Protein AF-A0A934KPM1-F1 (afdb_monomer_lite)

Secondary structure (DSSP, 8-state):
-THHHHHHHHHHHHHHHHH-TTPPPP----SSPP-TTTTT-S-----S-----SS---------TTS---------

Radius of gyration: 13.97 Å; chains: 1; bounding box: 34×31×32 Å

Organism: NCBI:txid291193

Sequence (76 aa):
SLPQVSTLLLPVLGEFMRRYPDIELDLDLTDRIVDVVEEGFDAVVRTGQMADSRLSMRKLGIVSSDGRHTAGAFSG

Structure (mmCIF, N/CA/C/O backbone):
data_AF-A0A934KPM1-F1
#
_entry.id   AF-A0A934KPM1-F1
#
loop_
_atom_site.group_PDB
_atom_site.id
_atom_site.type_symbol
_atom_site.label_atom_id
_atom_site.label_alt_id
_atom_site.label_comp_id
_atom_site.label_asym_id
_atom_site.label_entity_id
_atom_site.label_seq_id
_atom_site.pdbx_PDB_ins_code
_atom_site.Cartn_x
_atom_site.Cartn_y
_atom_site.Cartn_z
_atom_site.occupancy
_atom_site.B_iso_or_equiv
_atom_site.auth_seq_id
_atom_site.auth_comp_id
_atom_site.auth_asym_id
_atom_site.auth_atom_id
_atom_site.pdbx_PDB_model_num
ATOM 1 N N . SER A 1 1 ? 7.318 3.512 -13.705 1.00 50.62 1 SER A N 1
ATOM 2 C CA . SER A 1 1 ? 6.262 3.272 -14.709 1.00 50.62 1 SER A CA 1
ATOM 3 C C . SER A 1 1 ? 5.072 2.601 -14.042 1.00 50.62 1 SER A C 1
ATOM 5 O O . SER A 1 1 ? 4.866 1.397 -14.157 1.00 50.62 1 SER A O 1
ATOM 7 N N . LEU A 1 2 ? 4.252 3.422 -13.392 1.00 54.81 2 LEU A N 1
ATOM 8 C CA . LEU A 1 2 ? 2.974 3.072 -12.758 1.00 54.81 2 LEU A CA 1
ATOM 9 C C . LEU A 1 2 ? 1.868 2.406 -13.622 1.00 54.81 2 LEU A C 1
ATOM 11 O O . LEU A 1 2 ? 1.077 1.664 -13.036 1.00 54.81 2 LEU A O 1
ATOM 15 N N . PRO A 1 3 ? 1.752 2.588 -14.962 1.00 57.69 3 PRO A N 1
ATOM 16 C CA . PRO A 1 3 ? 0.523 2.214 -15.689 1.00 57.69 3 PRO A CA 1
ATOM 17 C C . PRO A 1 3 ? 0.161 0.720 -15.659 1.00 57.69 3 PRO A C 1
ATOM 19 O O . PRO A 1 3 ? -1.009 0.346 -15.728 1.00 57.69 3 PRO A O 1
ATOM 22 N N . GLN A 1 4 ? 1.168 -0.152 -15.587 1.00 63.41 4 GLN A N 1
ATOM 23 C CA . GLN A 1 4 ? 0.973 -1.601 -15.701 1.00 63.41 4 GLN A CA 1
ATOM 24 C C . GLN A 1 4 ? 0.517 -2.228 -14.380 1.00 63.41 4 GLN A C 1
ATOM 26 O O . GLN A 1 4 ? -0.282 -3.160 -14.383 1.00 63.41 4 GLN A O 1
ATOM 31 N N . VAL A 1 5 ? 1.001 -1.708 -13.250 1.00 65.56 5 VAL A N 1
ATOM 32 C CA . VAL A 1 5 ? 0.676 -2.232 -11.916 1.00 65.56 5 VAL A CA 1
ATOM 33 C C . VAL A 1 5 ? -0.711 -1.770 -11.482 1.00 65.56 5 VAL A C 1
ATOM 35 O O . VAL A 1 5 ? -1.483 -2.577 -10.969 1.00 65.56 5 VAL A O 1
ATOM 38 N N . SER A 1 6 ? -1.066 -0.509 -11.752 1.00 71.94 6 SER A N 1
ATOM 39 C CA . SER A 1 6 ? -2.397 0.016 -11.431 1.00 71.94 6 SER A CA 1
ATOM 40 C C . SER A 1 6 ? -3.499 -0.756 -12.160 1.00 71.94 6 SER A C 1
ATOM 42 O O . SER A 1 6 ? -4.478 -1.154 -11.540 1.00 71.94 6 SER A O 1
ATOM 44 N N . THR A 1 7 ? -3.305 -1.084 -13.440 1.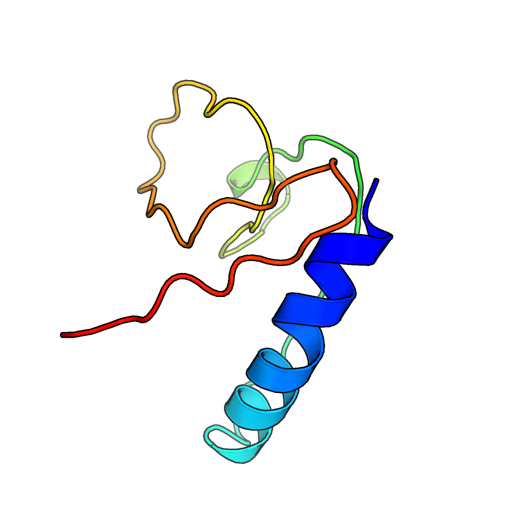00 77.06 7 THR A N 1
ATOM 45 C CA . THR A 1 7 ? -4.277 -1.872 -14.221 1.00 77.06 7 THR A CA 1
ATOM 46 C C . THR A 1 7 ? -4.504 -3.276 -13.644 1.00 77.06 7 THR A C 1
ATOM 48 O O . THR A 1 7 ? -5.616 -3.795 -13.709 1.00 77.06 7 THR A O 1
ATOM 51 N N . LEU A 1 8 ? -3.474 -3.889 -13.050 1.00 82.06 8 LEU A N 1
ATOM 52 C CA . LEU A 1 8 ? -3.584 -5.203 -12.407 1.00 82.06 8 LEU A CA 1
ATOM 53 C C . LEU A 1 8 ? -4.236 -5.125 -11.018 1.00 82.06 8 LEU A C 1
ATOM 55 O O . LEU A 1 8 ? -5.011 -6.009 -10.661 1.00 82.06 8 LEU A O 1
ATOM 59 N N . LEU A 1 9 ? -3.925 -4.089 -10.233 1.00 86.81 9 LEU A N 1
ATOM 60 C CA . LEU A 1 9 ? -4.390 -3.966 -8.848 1.00 86.81 9 LEU A CA 1
ATOM 61 C C . LEU A 1 9 ? -5.804 -3.394 -8.728 1.00 86.81 9 LEU A C 1
ATOM 63 O O . LEU A 1 9 ? -6.577 -3.884 -7.909 1.00 86.81 9 LEU A O 1
ATOM 67 N N . LEU A 1 10 ? -6.166 -2.386 -9.529 1.00 89.50 10 LEU A N 1
ATOM 68 C CA . LEU A 1 10 ? -7.440 -1.671 -9.380 1.00 89.50 10 LEU A CA 1
ATOM 69 C C . LEU A 1 10 ? -8.680 -2.589 -9.426 1.00 89.50 10 LEU A C 1
ATOM 71 O O . LEU A 1 10 ? -9.556 -2.413 -8.578 1.00 89.50 10 LEU A O 1
ATOM 75 N N . PRO A 1 11 ? -8.782 -3.599 -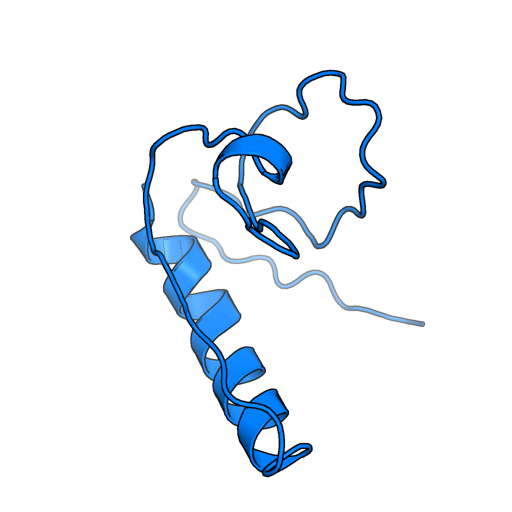10.318 1.00 91.38 11 PRO A N 1
ATOM 76 C CA . PRO A 1 11 ? -9.921 -4.520 -10.305 1.00 91.38 11 PRO A CA 1
ATOM 77 C C . PRO A 1 11 ? -10.033 -5.325 -9.003 1.00 91.38 11 PRO A C 1
ATOM 79 O O . PRO A 1 11 ? -11.137 -5.516 -8.490 1.00 91.38 11 PRO A O 1
ATOM 82 N N . VAL A 1 12 ? -8.894 -5.760 -8.451 1.00 92.56 12 VAL A N 1
ATOM 83 C CA . VAL A 1 12 ? -8.824 -6.534 -7.201 1.00 92.56 12 VAL A CA 1
ATOM 84 C C . VAL A 1 12 ? -9.167 -5.653 -6.002 1.00 92.56 12 VAL A C 1
ATOM 86 O O . VAL A 1 12 ? -9.930 -6.078 -5.140 1.00 92.56 12 VAL A O 1
ATOM 89 N N . LEU A 1 13 ? -8.679 -4.409 -5.969 1.00 93.06 13 LEU A N 1
ATOM 90 C CA . LEU A 1 13 ? -9.051 -3.433 -4.939 1.00 93.06 13 LEU A CA 1
ATOM 91 C C . LEU A 1 13 ? -10.552 -3.127 -4.980 1.00 93.06 13 LEU A C 1
ATOM 93 O O . LEU A 1 13 ? -11.206 -3.099 -3.941 1.00 93.06 13 LEU A O 1
ATOM 97 N N . GLY A 1 14 ? -11.131 -3.001 -6.176 1.00 93.12 14 GLY A N 1
ATOM 98 C CA . GLY A 1 14 ? -12.575 -2.845 -6.330 1.00 93.12 14 GLY A CA 1
ATOM 99 C C . GLY A 1 14 ? -13.367 -4.046 -5.800 1.00 93.12 14 GLY A C 1
ATOM 100 O O . GLY A 1 14 ? -14.430 -3.869 -5.210 1.00 93.12 14 GLY A O 1
ATOM 101 N N . GLU A 1 15 ? -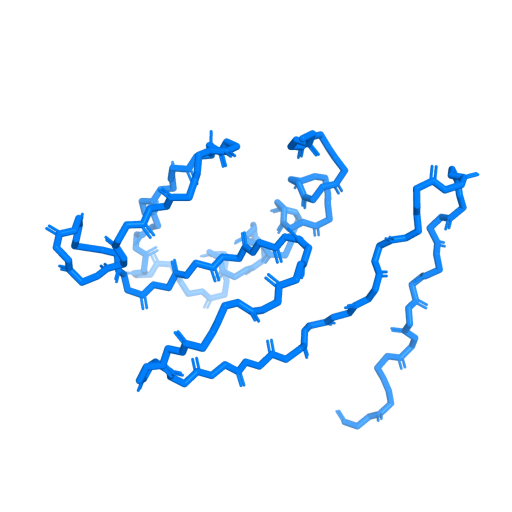12.878 -5.277 -5.986 1.00 95.94 15 GLU A N 1
ATOM 102 C CA . GLU A 1 15 ? -13.484 -6.466 -5.368 1.00 95.94 15 GLU A CA 1
ATOM 103 C C . GLU A 1 15 ? -13.324 -6.475 -3.848 1.00 95.94 15 GLU A C 1
ATOM 105 O O . GLU A 1 15 ? -14.284 -6.781 -3.141 1.00 95.94 15 GLU A O 1
ATOM 110 N N . PHE A 1 16 ? -12.148 -6.096 -3.351 1.00 96.12 16 PHE A N 1
ATOM 111 C CA . PHE A 1 16 ? -11.866 -5.995 -1.926 1.00 96.12 16 PHE A CA 1
ATOM 112 C C . PHE A 1 16 ? -12.827 -5.023 -1.235 1.00 96.12 16 PHE A C 1
ATOM 114 O O . PHE A 1 16 ? -13.491 -5.419 -0.282 1.00 96.12 16 PHE A O 1
ATOM 121 N N . MET A 1 17 ? -12.999 -3.810 -1.766 1.00 96.44 17 MET A N 1
ATOM 122 C CA . MET A 1 17 ? -13.926 -2.817 -1.207 1.00 96.44 17 MET A CA 1
ATOM 123 C C . MET A 1 17 ? -15.382 -3.301 -1.221 1.00 96.44 17 MET A C 1
ATOM 125 O O . MET A 1 17 ? -16.131 -3.044 -0.286 1.00 96.44 17 MET A O 1
ATOM 129 N N . ARG A 1 18 ? -15.801 -4.052 -2.253 1.00 96.62 18 ARG A N 1
ATOM 130 C CA . ARG A 1 18 ? -17.146 -4.659 -2.274 1.00 96.62 18 ARG A CA 1
ATOM 131 C C . ARG A 1 18 ? -17.310 -5.762 -1.231 1.00 96.62 18 ARG A C 1
ATOM 133 O O . ARG A 1 18 ? -18.409 -5.949 -0.720 1.00 96.62 18 ARG A O 1
ATOM 140 N N . ARG A 1 19 ? -16.250 -6.530 -0.960 1.00 98.31 19 ARG A N 1
ATOM 141 C CA . ARG A 1 19 ? -16.256 -7.611 0.036 1.00 98.31 19 ARG A CA 1
ATOM 142 C C . ARG A 1 19 ? -16.174 -7.074 1.468 1.00 98.31 19 ARG A C 1
ATOM 144 O O . ARG A 1 19 ? -16.730 -7.703 2.362 1.00 98.31 19 ARG A O 1
ATOM 151 N N . TYR A 1 20 ? -15.516 -5.934 1.665 1.00 97.94 20 TYR A N 1
ATOM 152 C CA . TYR A 1 20 ? -15.283 -5.301 2.963 1.00 97.94 20 TYR A CA 1
ATOM 153 C C . TYR A 1 20 ? -15.711 -3.822 2.931 1.00 97.94 20 TYR A C 1
ATOM 155 O O . TYR A 1 20 ? -14.858 -2.940 2.861 1.00 97.94 20 TYR A O 1
ATOM 163 N N . PRO A 1 21 ? -17.025 -3.536 2.968 1.00 97.19 21 PRO A N 1
ATOM 164 C CA . PRO A 1 21 ? -17.553 -2.180 2.786 1.00 97.19 21 PRO A CA 1
ATOM 165 C C . PRO A 1 21 ? -17.227 -1.217 3.936 1.00 97.19 21 PRO A C 1
ATOM 167 O O . PRO A 1 21 ? -17.293 -0.008 3.742 1.00 97.19 21 PRO A O 1
ATOM 170 N N . ASP A 1 22 ? -16.868 -1.739 5.110 1.00 98.06 22 ASP A N 1
ATOM 171 C CA . ASP A 1 22 ? -16.500 -0.935 6.282 1.00 98.06 22 ASP A CA 1
ATOM 172 C C . ASP A 1 22 ? -15.034 -0.464 6.248 1.00 98.06 22 ASP A C 1
ATOM 174 O O . ASP A 1 22 ? -14.596 0.260 7.140 1.00 98.06 22 ASP A O 1
ATOM 178 N N . ILE A 1 23 ? -14.254 -0.898 5.249 1.00 96.00 23 ILE A N 1
ATOM 179 C CA . ILE A 1 23 ? -12.857 -0.496 5.074 1.00 96.00 23 ILE A CA 1
ATOM 180 C C . ILE A 1 23 ? -12.786 0.643 4.058 1.00 96.00 23 ILE A C 1
ATOM 182 O O . ILE A 1 23 ? -13.146 0.476 2.891 1.00 96.00 23 ILE A O 1
ATOM 186 N N . GLU A 1 24 ? -12.249 1.780 4.490 1.00 94.38 24 GLU A N 1
ATOM 187 C CA . GLU A 1 24 ? -11.863 2.880 3.610 1.00 94.38 24 GLU A CA 1
ATOM 188 C C . GLU A 1 24 ? -10.411 2.689 3.153 1.00 94.38 24 GLU A C 1
ATOM 190 O O . GLU A 1 24 ? -9.528 2.406 3.963 1.00 94.38 24 GLU A O 1
ATOM 195 N N . LEU A 1 25 ? -10.167 2.800 1.846 1.00 93.44 25 LEU A N 1
ATOM 196 C CA . LEU A 1 25 ? -8.825 2.719 1.274 1.00 93.44 25 LEU A CA 1
ATOM 197 C C . LEU A 1 25 ? -8.333 4.122 0.923 1.00 93.44 25 LEU A C 1
ATOM 199 O O . LEU A 1 25 ? -8.902 4.758 0.035 1.00 93.44 25 LEU A O 1
ATOM 203 N N . ASP A 1 26 ? -7.244 4.549 1.557 1.00 94.25 26 ASP A N 1
ATOM 204 C CA . ASP A 1 26 ? -6.450 5.695 1.116 1.00 94.25 26 ASP A CA 1
ATOM 205 C C . ASP A 1 26 ? -5.305 5.199 0.218 1.00 94.25 26 ASP A C 1
ATOM 207 O O . ASP A 1 26 ? -4.557 4.289 0.587 1.00 94.25 26 ASP A O 1
ATOM 211 N N . LEU A 1 27 ? -5.218 5.726 -1.005 1.00 91.62 27 LEU A N 1
ATOM 212 C CA . LEU A 1 27 ? -4.334 5.213 -2.052 1.00 91.62 27 LEU A CA 1
ATOM 213 C C . LEU A 1 27 ? -3.457 6.332 -2.618 1.00 91.62 27 LEU A C 1
ATOM 215 O O . LEU A 1 27 ? -3.944 7.206 -3.335 1.00 91.62 27 LEU A O 1
ATOM 219 N N . ASP A 1 28 ? -2.146 6.221 -2.406 1.00 90.56 28 ASP A N 1
ATOM 220 C CA . ASP A 1 28 ? -1.134 7.018 -3.105 1.00 90.56 28 ASP A CA 1
ATOM 221 C C . ASP A 1 28 ? -0.486 6.185 -4.225 1.00 90.56 28 ASP A C 1
ATOM 223 O O . ASP A 1 28 ? 0.022 5.080 -4.006 1.00 90.56 28 ASP A O 1
ATOM 227 N N . LEU A 1 29 ? -0.522 6.709 -5.454 1.00 88.75 29 LEU A N 1
ATOM 228 C CA . LEU A 1 29 ? 0.108 6.104 -6.622 1.00 88.75 29 LEU A CA 1
ATOM 229 C C . LEU A 1 29 ? 1.315 6.941 -7.038 1.00 88.75 29 LEU A C 1
ATOM 231 O O . LEU A 1 29 ? 1.190 7.934 -7.756 1.00 88.75 29 LEU A O 1
ATOM 235 N N . THR A 1 30 ? 2.501 6.477 -6.653 1.00 85.75 30 THR A N 1
ATOM 236 C CA . THR A 1 30 ? 3.759 7.182 -6.903 1.00 85.75 30 THR A CA 1
ATOM 237 C C . THR A 1 30 ? 4.870 6.246 -7.381 1.00 85.75 30 THR A C 1
ATOM 239 O O . THR A 1 30 ? 4.956 5.089 -6.978 1.00 85.75 30 THR A O 1
ATOM 242 N N . ASP A 1 31 ? 5.733 6.748 -8.270 1.00 83.12 31 ASP A N 1
ATOM 243 C CA . ASP A 1 31 ? 6.952 6.054 -8.724 1.00 83.12 31 ASP A CA 1
ATOM 244 C C . ASP A 1 31 ? 8.135 6.284 -7.749 1.00 83.12 31 ASP A C 1
ATOM 246 O O . ASP A 1 31 ? 9.235 5.766 -7.957 1.00 83.12 31 ASP A O 1
ATOM 250 N N . ARG A 1 32 ? 7.932 7.077 -6.686 1.00 85.06 32 ARG A N 1
ATOM 251 C CA . ARG A 1 32 ? 8.940 7.364 -5.659 1.00 85.06 32 ARG A CA 1
ATOM 252 C C . ARG A 1 32 ? 9.080 6.187 -4.691 1.00 85.06 32 ARG A C 1
ATOM 254 O O . ARG A 1 32 ? 8.105 5.547 -4.312 1.00 85.06 32 ARG A O 1
ATOM 261 N N . ILE A 1 33 ? 10.308 5.941 -4.235 1.00 84.94 33 ILE A N 1
ATOM 262 C CA . ILE A 1 33 ? 10.543 5.084 -3.069 1.00 84.94 33 ILE A CA 1
ATOM 263 C C . ILE A 1 33 ? 10.147 5.875 -1.819 1.00 84.94 33 ILE A C 1
ATOM 265 O O . ILE A 1 33 ? 10.747 6.913 -1.541 1.00 84.94 33 ILE A O 1
ATOM 269 N N . VAL A 1 34 ? 9.143 5.379 -1.101 1.00 87.75 34 VAL A N 1
ATOM 270 C CA . VAL A 1 34 ? 8.644 5.958 0.154 1.00 87.75 34 VAL A CA 1
ATOM 271 C C . VAL A 1 34 ? 9.229 5.239 1.368 1.00 87.75 34 VAL A C 1
ATOM 273 O O . VAL A 1 34 ? 9.519 4.037 1.295 1.00 87.75 34 VAL A O 1
ATOM 276 N N . ASP A 1 35 ? 9.378 5.958 2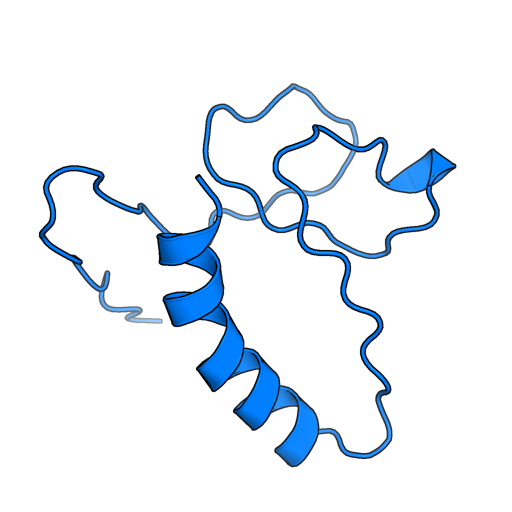.478 1.00 89.12 35 ASP A N 1
ATOM 277 C CA . ASP A 1 35 ? 9.559 5.326 3.785 1.00 89.12 35 ASP A CA 1
ATOM 278 C C . ASP A 1 35 ? 8.183 4.954 4.341 1.00 89.12 35 ASP A C 1
ATOM 280 O O . ASP A 1 35 ? 7.380 5.810 4.692 1.00 89.12 35 ASP A O 1
ATOM 284 N N . VAL A 1 36 ? 7.898 3.655 4.392 1.00 90.19 36 VAL A N 1
ATOM 285 C CA . VAL A 1 36 ? 6.578 3.132 4.772 1.00 90.19 36 VAL A CA 1
ATOM 286 C C . VAL A 1 36 ? 6.183 3.570 6.185 1.00 90.19 36 VAL A C 1
ATOM 288 O O . VAL A 1 36 ? 5.024 3.890 6.418 1.00 90.19 36 VAL A O 1
ATOM 291 N N . VAL A 1 37 ? 7.135 3.596 7.121 1.00 90.25 37 VAL A N 1
ATOM 292 C CA . VAL A 1 37 ? 6.846 3.863 8.535 1.00 90.25 37 VAL A CA 1
ATOM 293 C C . VAL A 1 37 ? 6.780 5.361 8.790 1.00 90.25 37 VAL A C 1
ATOM 295 O O . VAL A 1 37 ? 5.837 5.823 9.427 1.00 90.25 37 VAL A O 1
ATOM 298 N N . GLU A 1 38 ? 7.761 6.120 8.297 1.00 92.69 38 GLU A N 1
ATOM 299 C CA . GLU A 1 38 ? 7.797 7.571 8.511 1.00 92.69 38 GLU A CA 1
ATOM 300 C C . GLU A 1 38 ? 6.658 8.292 7.779 1.00 92.69 38 GLU A C 1
ATOM 302 O O . GLU A 1 38 ? 6.129 9.275 8.296 1.00 92.69 38 GLU A O 1
ATOM 307 N N . GLU A 1 39 ? 6.245 7.791 6.609 1.00 93.44 39 GLU A N 1
ATOM 308 C CA . GLU A 1 39 ? 5.149 8.373 5.822 1.00 93.44 39 GLU A CA 1
ATOM 309 C C . GLU A 1 39 ? 3.763 7.817 6.205 1.00 93.44 39 GLU A C 1
ATOM 311 O O . GLU A 1 39 ? 2.759 8.256 5.653 1.00 93.44 39 GLU A O 1
ATOM 316 N N . GLY A 1 40 ? 3.683 6.899 7.178 1.00 93.69 40 GLY A N 1
ATOM 317 C CA . GLY A 1 40 ? 2.412 6.429 7.740 1.00 93.69 40 GLY A CA 1
ATOM 318 C C . GLY A 1 40 ? 1.624 5.464 6.850 1.00 93.69 40 GLY A C 1
ATOM 319 O O . GLY A 1 40 ? 0.406 5.375 6.980 1.00 93.69 40 GLY A O 1
ATOM 320 N N . PHE A 1 41 ? 2.295 4.738 5.955 1.00 94.12 41 PHE A N 1
ATOM 321 C CA . PHE A 1 41 ? 1.663 3.704 5.140 1.00 94.12 41 PHE A CA 1
ATOM 322 C C . PHE A 1 41 ? 1.572 2.377 5.898 1.00 94.12 41 PHE A C 1
ATOM 324 O O . PHE A 1 41 ? 2.551 1.900 6.470 1.00 94.12 41 PHE A O 1
ATOM 331 N N . ASP A 1 42 ? 0.428 1.702 5.800 1.00 93.00 42 ASP A N 1
ATOM 332 C CA . ASP A 1 42 ? 0.277 0.342 6.336 1.00 93.00 42 ASP A CA 1
ATOM 333 C C . ASP A 1 42 ? 0.930 -0.717 5.433 1.00 93.00 42 ASP A C 1
ATOM 335 O O . ASP A 1 42 ? 1.451 -1.735 5.897 1.00 93.00 42 ASP A O 1
ATOM 339 N N . ALA A 1 43 ? 0.892 -0.496 4.116 1.00 91.69 43 ALA A N 1
ATOM 340 C CA . ALA A 1 43 ? 1.448 -1.403 3.124 1.00 91.69 43 ALA A CA 1
ATOM 341 C C . ALA A 1 43 ? 1.828 -0.665 1.839 1.00 91.69 43 ALA A C 1
ATOM 343 O O . ALA A 1 43 ? 1.202 0.317 1.451 1.00 91.69 43 ALA A O 1
ATOM 344 N N . VAL A 1 44 ? 2.823 -1.202 1.130 1.00 91.06 44 VAL A N 1
ATOM 345 C CA . VAL A 1 44 ? 3.235 -0.710 -0.189 1.00 91.06 44 VAL A CA 1
ATOM 346 C C . VAL A 1 44 ? 3.346 -1.858 -1.183 1.00 91.06 44 VAL A C 1
ATOM 348 O O . VAL A 1 44 ? 3.868 -2.931 -0.872 1.00 91.06 44 VAL A O 1
ATOM 351 N N . VAL A 1 45 ? 2.892 -1.618 -2.413 1.00 89.38 45 VAL A N 1
ATOM 352 C CA . VAL A 1 45 ? 3.078 -2.537 -3.540 1.00 89.38 45 VAL A CA 1
ATOM 353 C C . VAL A 1 45 ? 3.975 -1.859 -4.564 1.00 89.38 45 VAL A C 1
ATOM 355 O O . VAL A 1 45 ? 3.637 -0.807 -5.096 1.00 89.38 45 VAL A O 1
ATOM 358 N N . ARG A 1 46 ? 5.129 -2.465 -4.851 1.00 85.44 46 ARG A N 1
ATOM 359 C CA . ARG A 1 46 ? 6.112 -1.923 -5.796 1.00 85.44 46 ARG A CA 1
ATOM 360 C C . ARG A 1 46 ? 6.719 -3.007 -6.672 1.00 85.44 46 ARG A C 1
ATOM 362 O O . ARG A 1 46 ? 6.818 -4.167 -6.275 1.00 85.44 46 ARG A O 1
ATOM 369 N N . THR A 1 47 ? 7.164 -2.606 -7.855 1.00 83.00 47 THR A N 1
ATOM 370 C CA . THR A 1 47 ? 7.972 -3.429 -8.761 1.00 83.00 47 THR A CA 1
ATOM 371 C C . THR A 1 47 ? 9.442 -3.048 -8.647 1.00 83.00 47 THR A C 1
ATOM 373 O O . THR A 1 47 ? 9.755 -1.883 -8.422 1.00 83.00 47 THR A O 1
ATOM 376 N N . GLY A 1 48 ? 10.347 -3.999 -8.871 1.00 78.75 48 GLY A N 1
ATOM 377 C CA . GLY A 1 48 ? 11.792 -3.754 -8.858 1.00 78.75 48 GLY A CA 1
ATOM 378 C C . GLY A 1 48 ? 12.510 -4.509 -7.745 1.00 78.75 48 GLY A C 1
ATOM 379 O O . GLY A 1 48 ? 11.945 -5.412 -7.126 1.00 78.75 48 GLY A O 1
ATOM 380 N N . GLN A 1 49 ? 13.785 -4.179 -7.534 1.00 68.31 49 GLN A N 1
ATOM 381 C CA . GLN A 1 49 ? 14.604 -4.859 -6.533 1.00 68.31 49 GLN A CA 1
ATOM 382 C C . GLN A 1 49 ? 14.093 -4.579 -5.117 1.00 68.31 49 GLN A C 1
ATOM 384 O O . GLN A 1 49 ? 13.749 -3.452 -4.762 1.00 68.31 49 GLN A O 1
ATOM 389 N N . MET A 1 50 ? 14.047 -5.634 -4.306 1.00 68.00 50 MET A N 1
ATOM 390 C CA . MET A 1 50 ? 13.718 -5.532 -2.890 1.00 68.00 50 MET A CA 1
ATOM 391 C C . MET A 1 50 ? 14.925 -4.935 -2.169 1.00 68.00 50 MET A C 1
ATOM 393 O O . MET A 1 50 ? 15.982 -5.558 -2.121 1.00 68.00 50 MET A O 1
ATOM 397 N N . ALA A 1 51 ? 14.773 -3.720 -1.642 1.00 67.94 51 ALA A N 1
ATOM 398 C CA . ALA A 1 51 ? 15.728 -3.188 -0.682 1.00 67.94 51 ALA A CA 1
ATOM 399 C C . ALA A 1 51 ? 15.660 -4.014 0.608 1.00 67.94 51 ALA A C 1
ATOM 401 O O . ALA A 1 51 ? 14.573 -4.450 1.000 1.00 67.94 51 ALA A O 1
ATOM 402 N N . ASP A 1 52 ? 16.808 -4.205 1.257 1.00 64.44 52 ASP A N 1
ATOM 403 C CA . ASP A 1 52 ? 16.847 -4.793 2.591 1.00 64.44 52 ASP A CA 1
ATOM 404 C C . ASP A 1 52 ? 16.065 -3.886 3.549 1.00 64.44 52 ASP A C 1
ATOM 406 O O . ASP A 1 52 ? 16.279 -2.673 3.610 1.00 64.44 52 ASP A O 1
ATOM 410 N N . SER A 1 53 ? 15.080 -4.464 4.221 1.00 74.75 53 SER A N 1
ATOM 411 C CA . SER A 1 53 ? 14.163 -3.760 5.102 1.00 74.75 53 SER A CA 1
ATOM 412 C C . SER A 1 53 ? 13.783 -4.681 6.247 1.00 74.75 53 SER A C 1
ATOM 414 O O . SER A 1 53 ? 13.613 -5.884 6.067 1.00 74.75 53 SER A O 1
ATOM 416 N N . ARG A 1 54 ? 13.581 -4.096 7.430 1.00 81.38 54 ARG A N 1
ATOM 417 C CA . ARG A 1 54 ? 13.015 -4.804 8.587 1.00 81.38 54 ARG A CA 1
ATOM 418 C C . ARG A 1 54 ? 11.522 -5.118 8.416 1.00 81.38 54 ARG A C 1
ATOM 420 O O . ARG A 1 54 ? 10.941 -5.767 9.282 1.00 81.38 54 ARG A O 1
ATOM 427 N N . LEU A 1 55 ? 10.895 -4.641 7.339 1.00 86.25 55 LEU A N 1
ATOM 428 C CA . LEU A 1 55 ? 9.493 -4.892 7.028 1.00 86.25 55 LEU A CA 1
ATOM 429 C C . LEU A 1 55 ? 9.285 -6.311 6.495 1.00 86.25 55 LEU A C 1
ATOM 431 O O . LEU A 1 55 ? 10.105 -6.859 5.757 1.00 86.25 55 LEU A O 1
ATOM 435 N N . SER A 1 56 ? 8.134 -6.889 6.833 1.00 89.50 56 SER A N 1
ATOM 436 C CA . SER A 1 56 ? 7.708 -8.159 6.250 1.00 89.50 56 SER A CA 1
ATOM 437 C C . SER A 1 56 ? 7.377 -7.967 4.775 1.00 89.50 56 SER A C 1
ATOM 439 O O . SER A 1 56 ? 6.642 -7.054 4.407 1.00 89.50 56 SER A O 1
ATOM 441 N N . MET A 1 57 ? 7.901 -8.847 3.926 1.00 89.69 57 MET A N 1
ATOM 442 C CA . MET A 1 57 ? 7.713 -8.754 2.482 1.00 89.69 57 MET A CA 1
ATOM 443 C C . MET A 1 57 ? 7.122 -10.040 1.915 1.00 89.69 57 MET A C 1
ATOM 445 O O . MET A 1 57 ? 7.539 -11.144 2.264 1.00 89.69 57 MET A O 1
ATOM 449 N N . ARG A 1 58 ? 6.182 -9.891 0.975 1.00 88.88 58 ARG A N 1
ATOM 450 C CA . ARG A 1 58 ? 5.587 -11.003 0.230 1.00 88.88 58 ARG A CA 1
ATOM 451 C C . ARG A 1 58 ? 5.657 -10.731 -1.267 1.00 88.88 58 ARG A C 1
ATOM 453 O O . ARG A 1 58 ? 5.185 -9.703 -1.743 1.00 88.88 58 ARG A O 1
ATOM 460 N N . LYS A 1 59 ? 6.204 -11.683 -2.026 1.00 88.62 59 LYS A N 1
ATOM 461 C CA . LYS A 1 59 ? 6.167 -11.639 -3.492 1.00 88.62 59 LYS A CA 1
ATOM 462 C C . LYS A 1 59 ? 4.740 -11.913 -3.976 1.00 88.62 59 LYS A C 1
ATOM 464 O O . LYS A 1 59 ? 4.189 -12.968 -3.672 1.00 88.62 59 LYS A O 1
ATOM 469 N N . LEU A 1 60 ? 4.172 -10.979 -4.741 1.00 88.00 60 LEU A N 1
ATOM 470 C CA . LEU A 1 60 ? 2.829 -11.107 -5.328 1.00 88.00 60 LEU A CA 1
ATOM 471 C C . LEU A 1 60 ? 2.851 -11.678 -6.752 1.00 88.00 60 LEU A C 1
ATOM 473 O O . LEU A 1 60 ? 1.908 -12.343 -7.163 1.00 88.00 60 LEU A O 1
ATOM 477 N N . GLY A 1 61 ? 3.929 -11.445 -7.506 1.00 86.94 61 GLY A N 1
ATOM 478 C CA . GLY A 1 61 ? 4.042 -11.902 -8.888 1.00 86.94 61 GLY A CA 1
ATOM 479 C C . GLY A 1 61 ? 5.284 -11.369 -9.594 1.00 86.94 61 GLY A C 1
ATOM 480 O O . GLY A 1 61 ? 6.200 -10.842 -8.959 1.00 86.94 61 GLY A O 1
ATOM 481 N N . ILE A 1 62 ? 5.315 -11.538 -10.914 1.00 83.50 62 ILE A N 1
ATOM 482 C CA . ILE A 1 62 ? 6.318 -10.960 -11.813 1.00 83.50 62 ILE A CA 1
ATOM 483 C C . ILE A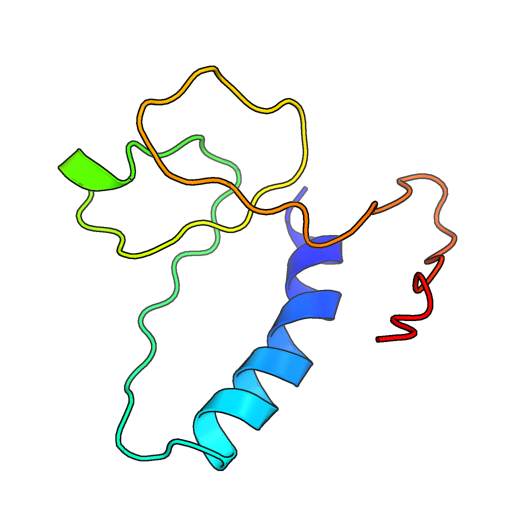 1 62 ? 5.551 -10.201 -12.892 1.00 83.50 62 ILE A C 1
ATOM 485 O O . ILE A 1 62 ? 4.617 -10.743 -13.476 1.00 83.50 62 ILE A O 1
ATOM 489 N N . VAL A 1 63 ? 5.943 -8.955 -13.146 1.00 75.75 63 VAL A N 1
ATOM 490 C CA . VAL A 1 63 ? 5.421 -8.169 -14.266 1.00 75.75 63 VAL A CA 1
ATOM 491 C C . VAL A 1 63 ? 6.511 -8.121 -15.327 1.00 75.75 63 VAL A C 1
ATOM 493 O O . VAL A 1 63 ? 7.588 -7.579 -15.081 1.00 75.75 63 VAL A O 1
ATOM 496 N N . SER A 1 64 ? 6.252 -8.723 -16.485 1.00 69.38 64 SER A N 1
ATOM 497 C CA . SER A 1 64 ? 7.163 -8.653 -17.625 1.00 69.38 64 SER A CA 1
ATOM 498 C C . SER A 1 64 ? 6.974 -7.325 -18.353 1.00 69.38 64 SER A C 1
ATOM 500 O O . SER A 1 64 ? 5.861 -6.952 -18.719 1.00 69.38 64 SER A O 1
ATOM 502 N N . SER A 1 65 ? 8.070 -6.605 -18.581 1.00 59.16 65 SER A N 1
ATOM 503 C CA . SER A 1 65 ? 8.082 -5.357 -19.353 1.00 59.16 65 SER A CA 1
ATOM 504 C C . SER A 1 65 ? 8.032 -5.584 -20.871 1.00 59.16 65 SER A C 1
ATOM 506 O O . SER A 1 65 ? 8.063 -4.622 -21.630 1.00 59.16 65 SER A O 1
ATOM 508 N N . ASP A 1 66 ? 7.967 -6.839 -21.325 1.00 61.09 66 ASP A N 1
ATOM 509 C CA . ASP A 1 66 ? 7.979 -7.247 -22.738 1.00 61.09 66 ASP A CA 1
ATOM 510 C C . ASP A 1 66 ? 6.613 -7.110 -23.443 1.00 61.09 66 ASP A C 1
ATOM 512 O O . ASP A 1 66 ? 6.451 -7.534 -24.587 1.00 61.09 66 ASP A O 1
ATOM 516 N N . GLY A 1 67 ? 5.618 -6.520 -22.774 1.00 49.38 67 GLY A N 1
ATOM 517 C CA . GLY A 1 67 ? 4.266 -6.361 -23.308 1.00 49.38 67 GLY A CA 1
ATOM 518 C C . GLY A 1 67 ? 3.424 -7.641 -23.284 1.00 49.38 67 GLY A C 1
ATOM 519 O O . GLY A 1 67 ? 2.308 -7.628 -23.802 1.00 49.38 67 GLY A O 1
ATOM 520 N N . ARG A 1 68 ? 3.902 -8.740 -22.677 1.00 50.22 68 ARG A N 1
ATOM 521 C CA . ARG A 1 68 ? 3.125 -9.970 -22.472 1.00 50.22 68 ARG A CA 1
ATOM 522 C C . ARG A 1 68 ? 2.853 -10.175 -20.984 1.00 50.22 68 ARG A C 1
ATOM 524 O O . ARG A 1 68 ? 3.705 -10.615 -20.217 1.00 50.22 68 ARG A O 1
ATOM 531 N N . HIS A 1 69 ? 1.623 -9.890 -20.566 1.00 53.06 69 HIS A N 1
ATOM 532 C CA . HIS A 1 69 ? 1.156 -10.230 -19.225 1.00 53.06 69 HIS A CA 1
ATOM 533 C C . HIS A 1 69 ? 1.102 -11.757 -19.075 1.00 53.06 69 HIS A C 1
ATOM 535 O O . HIS A 1 69 ? 0.203 -12.407 -19.604 1.00 53.06 69 HIS A O 1
ATOM 541 N N . THR A 1 70 ? 2.054 -12.344 -18.347 1.00 48.31 70 THR A N 1
ATOM 542 C CA 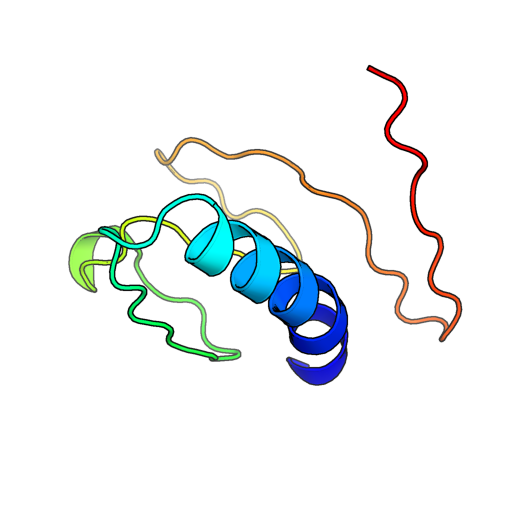. THR A 1 70 ? 1.907 -13.711 -17.837 1.00 48.31 70 THR A CA 1
ATOM 543 C C . THR A 1 70 ? 1.220 -13.621 -16.481 1.00 48.31 70 THR A C 1
ATOM 545 O O . THR A 1 70 ? 1.839 -13.336 -15.460 1.00 48.31 70 THR A O 1
ATOM 548 N N . ALA A 1 71 ? -0.101 -13.805 -16.465 1.00 51.25 71 ALA A N 1
ATOM 549 C CA . ALA A 1 71 ? -0.810 -14.068 -15.222 1.00 51.25 71 ALA A CA 1
ATOM 550 C C . ALA A 1 71 ? -0.296 -15.412 -14.689 1.00 51.25 71 ALA A C 1
ATOM 552 O O . ALA A 1 71 ? -0.629 -16.471 -15.218 1.00 51.25 71 ALA A O 1
ATOM 553 N N . GLY A 1 72 ? 0.591 -15.368 -13.694 1.00 41.72 72 GLY A N 1
ATOM 554 C CA . GLY A 1 72 ? 0.995 -16.560 -12.965 1.00 41.72 72 GLY A CA 1
ATOM 555 C C . GLY A 1 72 ? -0.243 -17.158 -12.310 1.00 41.72 72 GLY A C 1
ATOM 556 O O . GLY A 1 72 ? -0.845 -16.526 -11.445 1.00 41.72 72 GLY A O 1
ATOM 557 N N . ALA A 1 73 ? -0.643 -18.346 -12.759 1.00 39.34 73 ALA A N 1
ATOM 558 C CA . ALA A 1 73 ? -1.702 -19.119 -12.139 1.00 39.34 73 ALA A CA 1
ATOM 559 C C . ALA A 1 73 ? -1.366 -19.321 -10.653 1.00 39.34 73 ALA A C 1
ATOM 561 O O . ALA A 1 73 ? -0.393 -19.996 -10.314 1.00 39.34 73 ALA A O 1
ATOM 562 N N . PHE A 1 74 ? -2.161 -18.721 -9.770 1.00 37.91 74 PHE A N 1
ATOM 563 C CA . PHE A 1 74 ? -2.201 -19.124 -8.373 1.00 37.91 74 PHE A CA 1
ATOM 564 C C . PHE A 1 74 ? -2.914 -20.476 -8.317 1.00 37.91 74 PHE A C 1
ATOM 566 O O . PHE A 1 74 ? -4.118 -20.564 -8.538 1.00 37.91 74 PHE A O 1
ATOM 573 N N . SER A 1 75 ? -2.145 -21.533 -8.072 1.00 34.00 75 SER A N 1
ATOM 574 C CA . SER A 1 75 ? -2.658 -22.814 -7.600 1.00 34.00 75 SER A CA 1
ATOM 575 C C . SER A 1 75 ? -2.233 -22.930 -6.141 1.00 34.00 75 SER A C 1
ATOM 577 O O . SER A 1 75 ? -1.036 -23.031 -5.866 1.00 34.00 75 SER A O 1
ATOM 579 N N . GLY A 1 76 ? -3.198 -22.853 -5.225 1.00 31.81 76 GLY A N 1
ATOM 580 C CA . GLY A 1 76 ? -2.980 -22.917 -3.779 1.00 31.81 76 GLY A CA 1
ATOM 581 C C . GLY A 1 76 ? -4.062 -22.193 -3.006 1.00 31.81 76 GLY A C 1
ATOM 582 O O . GLY A 1 76 ? -4.045 -20.944 -3.050 1.00 31.81 76 GLY A O 1
#

InterPro domains:
  IPR005119 LysR, substrate-binding [PF03466] (6-61)
  IPR058163 LysR-type transcriptional regulator, proteobacterial-type [PTHR30537] (6-61)

pLDDT: mean 79.03, std 17.89, range [31.81, 98.31]

Foldseek 3Di:
DQPPVCVVVVVVVVVVCVVPVVDDDDDDRDPDDDDCVVVVHPDDDDDDDDDDDPDDDDDPDDDDPPPDDDPDDDDD